Protein AF-A0A6N8I0T8-F1 (afdb_monomer)

Solvent-accessible surface area (backbone atoms only — not comparable to full-atom values): 4922 Å² total; per-residue (Å²): 130,89,76,90,67,81,82,82,62,57,66,79,74,42,77,87,62,57,65,72,58,50,52,53,52,56,50,49,52,53,51,50,47,39,57,66,48,66,32,59,43,65,43,77,47,70,39,88,86,79,68,48,73,45,79,41,75,28,77,72,56,56,68,68,58,56,49,53,56,52,49,51,67,66,68,77,58,134

Secondary structure (DSSP, 8-state):
----PPPP-HHHHSTT--HHHHHHHHHHHHHHHIIIIIITS-EEEE-TTT--EEEE--TTS-HHHHHHHHHHHHHS--

Radius of gyration: 19.69 Å; Cα contacts (8 Å, |Δi|>4): 48; chains: 1; bounding box: 38×28×59 Å

Sequence (78 aa):
MAKYQKKTNYREKYPGLIEEIIEVLEKSDRQMEYLQYDIKVERCRINSVSGAVTYLPSREDSYERLLEENRHSFYDHP

Foldseek 3Di:
DDDDDDDDDVCVVDPPDDVVVVVVVNVVVVVVCCVVPVQQDWDWDADPPPRDIDIHHGNPDDPVVVVVVVVVVVVPDD

Mean predicted aligned error: 10.77 Å

pLDDT: mean 78.36, std 13.26, range [42.28, 96.38]

Organism: NCBI:txid2576756

Structure (mmCIF, N/CA/C/O backbone):
data_AF-A0A6N8I0T8-F1
#
_entry.id   AF-A0A6N8I0T8-F1
#
loop_
_atom_site.group_PDB
_atom_site.id
_atom_site.type_symbol
_atom_site.label_atom_id
_atom_site.label_alt_id
_atom_site.label_comp_id
_atom_site.label_asym_id
_atom_site.label_entity_id
_atom_site.label_seq_id
_atom_site.pdbx_PDB_ins_code
_atom_site.Cartn_x
_atom_site.Cartn_y
_atom_site.Cartn_z
_atom_site.occupancy
_atom_site.B_iso_or_equiv
_atom_site.auth_seq_id
_atom_site.auth_comp_id
_atom_site.auth_asym_id
_atom_site.auth_atom_id
_atom_site.pdbx_PDB_model_num
ATOM 1 N N . MET A 1 1 ? 14.130 12.671 0.748 1.00 51.84 1 MET A N 1
ATOM 2 C CA . MET A 1 1 ? 14.093 11.205 0.952 1.00 51.84 1 MET A CA 1
ATOM 3 C C . MET A 1 1 ? 13.237 10.904 2.173 1.00 51.84 1 MET A C 1
ATOM 5 O O . MET A 1 1 ? 13.429 11.560 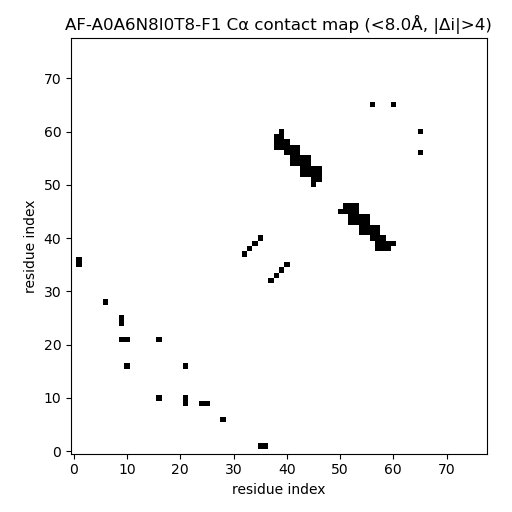3.193 1.00 51.84 1 MET A O 1
ATOM 9 N N . ALA A 1 2 ? 12.262 9.999 2.061 1.00 55.31 2 ALA A N 1
ATOM 10 C CA . ALA A 1 2 ? 11.408 9.616 3.187 1.00 55.31 2 ALA A CA 1
ATOM 11 C C . ALA A 1 2 ? 12.258 8.928 4.271 1.00 55.31 2 ALA A C 1
ATOM 13 O O . ALA A 1 2 ? 12.974 7.967 3.991 1.00 55.31 2 ALA A O 1
ATOM 14 N N . LYS A 1 3 ? 12.232 9.444 5.503 1.00 59.69 3 LYS A N 1
ATOM 15 C CA . LYS A 1 3 ? 13.039 8.926 6.621 1.00 59.69 3 LYS A CA 1
ATOM 16 C C . LYS A 1 3 ? 12.374 7.678 7.191 1.00 59.69 3 LYS A C 1
ATOM 18 O O . LYS A 1 3 ? 11.246 7.789 7.658 1.00 59.69 3 LYS A O 1
ATOM 23 N N . TYR A 1 4 ? 13.066 6.534 7.164 1.00 61.16 4 TYR A N 1
ATOM 24 C CA . TYR A 1 4 ? 12.549 5.290 7.744 1.00 61.16 4 TYR A CA 1
ATOM 25 C C . TYR A 1 4 ? 12.296 5.515 9.234 1.00 61.16 4 TYR A C 1
ATOM 27 O O . TYR A 1 4 ? 13.234 5.760 9.997 1.00 61.16 4 TYR A O 1
ATOM 35 N N . GLN A 1 5 ? 11.026 5.516 9.631 1.00 66.62 5 GLN A N 1
ATOM 36 C CA . GLN A 1 5 ? 10.641 5.661 11.028 1.00 66.62 5 GLN A CA 1
ATOM 37 C C . GLN A 1 5 ? 10.443 4.281 11.641 1.00 66.62 5 GLN A C 1
ATOM 39 O O . GLN A 1 5 ? 9.840 3.395 11.041 1.00 66.62 5 GLN A O 1
ATOM 44 N N . LYS A 1 6 ? 10.971 4.098 12.854 1.00 76.25 6 LYS A N 1
ATOM 45 C CA . LYS A 1 6 ? 10.772 2.880 13.640 1.00 76.25 6 LYS A CA 1
ATOM 46 C C . LYS A 1 6 ? 9.266 2.651 13.816 1.00 76.25 6 LYS A C 1
ATOM 48 O O . LYS A 1 6 ? 8.578 3.544 14.305 1.00 76.25 6 LYS A O 1
ATOM 53 N N . LYS A 1 7 ? 8.781 1.462 13.435 1.00 80.88 7 LYS A N 1
ATOM 54 C C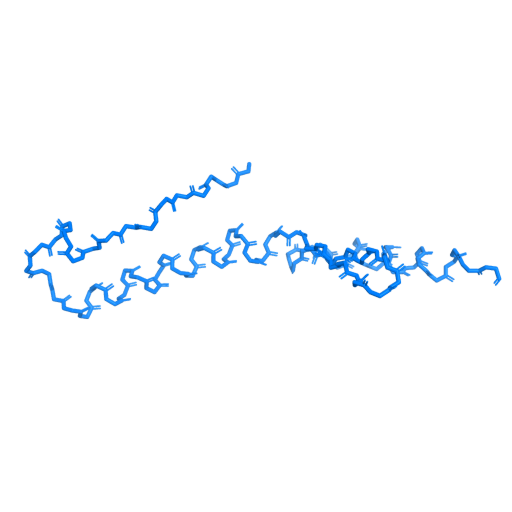A . LYS A 1 7 ? 7.366 1.078 13.543 1.00 80.88 7 LYS A CA 1
ATOM 55 C C . LYS A 1 7 ? 6.852 1.311 14.970 1.00 80.88 7 LYS A C 1
ATOM 57 O O . LYS A 1 7 ? 7.508 0.913 15.937 1.00 80.88 7 LYS A O 1
ATOM 62 N N . THR A 1 8 ? 5.700 1.968 15.093 1.00 88.12 8 THR A N 1
ATOM 63 C CA . THR A 1 8 ? 5.081 2.266 16.392 1.00 88.12 8 THR A CA 1
ATOM 64 C C . THR A 1 8 ? 4.430 1.004 16.955 1.00 88.12 8 THR A C 1
ATOM 66 O O . THR A 1 8 ? 3.674 0.338 16.255 1.00 88.12 8 THR A O 1
ATOM 69 N N . ASN A 1 9 ? 4.687 0.680 18.227 1.00 91.31 9 ASN A N 1
ATOM 70 C CA . ASN A 1 9 ? 3.937 -0.359 18.933 1.00 91.31 9 ASN A CA 1
ATOM 71 C C . ASN A 1 9 ? 2.663 0.252 19.538 1.00 91.31 9 ASN A C 1
ATOM 73 O O . ASN A 1 9 ? 2.704 0.901 20.586 1.00 91.31 9 ASN A O 1
ATOM 77 N N . TYR A 1 10 ? 1.529 0.079 18.859 1.00 92.88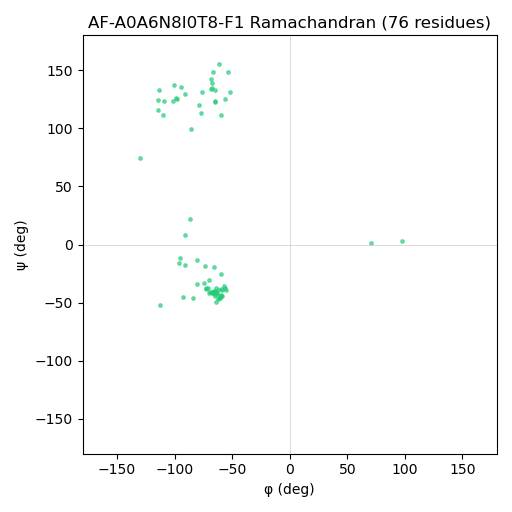 10 TYR A N 1
ATOM 78 C CA . TYR A 1 10 ? 0.256 0.673 19.278 1.00 92.88 10 TYR A CA 1
ATOM 79 C C . TYR A 1 10 ? -0.319 0.048 20.550 1.00 92.88 10 TYR A C 1
ATOM 81 O O . TYR A 1 10 ? -0.945 0.763 21.331 1.00 92.88 10 TYR A O 1
ATOM 89 N N . ARG A 1 11 ? -0.048 -1.240 20.795 1.00 92.81 11 ARG A N 1
ATOM 90 C CA . ARG A 1 11 ? -0.490 -1.952 22.006 1.00 92.81 11 ARG A CA 1
ATOM 91 C C . ARG A 1 11 ? 0.177 -1.400 23.263 1.00 92.81 11 ARG A C 1
ATOM 93 O O . ARG A 1 11 ? -0.485 -1.218 24.278 1.00 92.81 11 ARG A O 1
ATOM 100 N N . GLU A 1 12 ? 1.470 -1.090 23.186 1.00 93.31 12 GLU A N 1
ATOM 101 C CA . GLU A 1 12 ? 2.199 -0.457 24.294 1.00 93.31 12 GLU A CA 1
ATOM 102 C C . GLU A 1 12 ? 1.806 1.012 24.480 1.00 93.31 12 GLU A C 1
ATOM 104 O O . GLU A 1 12 ? 1.720 1.499 25.606 1.00 93.31 12 GLU A O 1
ATOM 109 N N . LYS A 1 13 ? 1.564 1.731 23.378 1.00 93.19 13 LYS A N 1
ATOM 110 C CA . LYS A 1 13 ? 1.263 3.167 23.411 1.00 93.19 13 LYS A CA 1
ATOM 111 C C . LYS A 1 13 ? -0.151 3.473 23.913 1.00 93.19 13 LYS A C 1
ATOM 113 O O . LYS A 1 13 ? -0.352 4.506 24.549 1.00 93.19 13 LYS A O 1
ATOM 118 N N . TYR A 1 14 ? -1.114 2.601 23.619 1.00 92.81 14 TYR A N 1
ATOM 119 C CA . TYR A 1 14 ? -2.524 2.778 23.967 1.00 92.81 14 TYR A CA 1
ATOM 120 C C . TYR A 1 14 ? -3.077 1.524 24.663 1.00 92.81 14 TYR A C 1
ATOM 122 O O . TYR A 1 14 ? -3.835 0.759 24.060 1.00 92.81 14 TYR A O 1
ATOM 130 N N . PRO A 1 15 ? -2.717 1.296 25.939 1.00 90.12 15 PRO A N 1
ATOM 131 C CA . PRO A 1 15 ? -3.253 0.174 26.697 1.00 90.12 15 PRO A CA 1
ATOM 132 C C . PRO A 1 15 ? -4.766 0.353 26.890 1.00 90.12 15 PRO A C 1
ATOM 134 O O . PRO A 1 15 ? -5.217 1.363 27.427 1.00 90.12 15 PRO A O 1
ATOM 137 N N . GLY A 1 16 ? -5.555 -0.622 26.434 1.00 90.94 16 GLY A N 1
ATOM 138 C CA . GLY A 1 16 ? -7.024 -0.585 26.482 1.00 90.94 16 GLY A CA 1
ATOM 139 C C . GLY A 1 16 ? -7.699 -0.137 25.183 1.00 90.94 16 GLY A C 1
ATOM 140 O O . GLY A 1 16 ? -8.925 -0.043 25.137 1.00 90.94 16 GLY A O 1
ATOM 141 N N . LEU A 1 17 ? -6.927 0.121 24.125 1.00 93.88 17 LEU A N 1
ATOM 142 C CA . LEU A 1 17 ? -7.485 0.309 22.792 1.00 93.88 17 LEU A CA 1
ATOM 143 C C . LEU A 1 17 ? -8.067 -1.013 22.266 1.00 93.88 17 LEU A C 1
ATOM 145 O O . LEU A 1 17 ? -7.512 -2.084 22.503 1.00 93.88 17 LEU A O 1
ATOM 149 N N . ILE A 1 18 ? -9.191 -0.930 21.557 1.00 96.00 18 ILE A N 1
ATOM 150 C CA . ILE A 1 18 ? -9.852 -2.096 20.964 1.00 96.00 18 ILE A CA 1
ATOM 151 C C . ILE A 1 18 ? -8.966 -2.655 19.847 1.00 96.00 1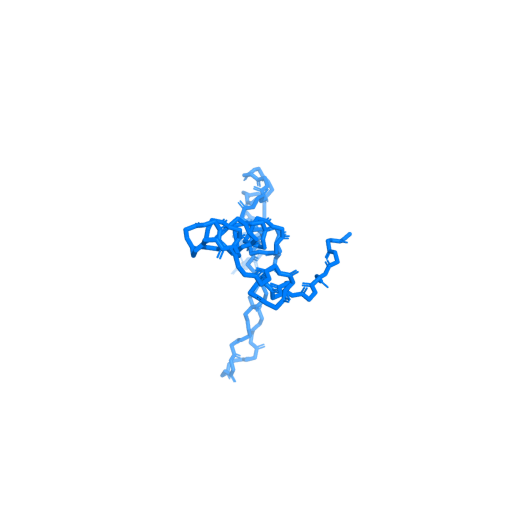8 ILE A C 1
ATOM 153 O O . ILE A 1 18 ? -8.415 -1.890 19.052 1.00 96.00 18 ILE A O 1
ATOM 157 N N . GLU A 1 19 ? -8.871 -3.982 19.766 1.00 94.12 19 GLU A N 1
ATOM 158 C CA . GLU A 1 19 ? -8.003 -4.676 18.808 1.00 94.12 19 GLU A CA 1
ATOM 159 C C . GLU A 1 19 ? -8.285 -4.266 17.353 1.00 94.12 19 GLU A C 1
ATOM 161 O O . GLU A 1 19 ? -7.355 -3.999 16.603 1.00 94.12 19 GLU A O 1
ATOM 166 N N . GLU A 1 20 ? -9.554 -4.077 16.978 1.00 95.69 20 GLU A N 1
ATOM 167 C CA . GLU A 1 20 ? -9.943 -3.627 15.631 1.00 95.69 20 GLU A CA 1
ATOM 168 C C . GLU A 1 20 ? -9.287 -2.294 15.233 1.00 95.69 20 GLU A C 1
ATOM 170 O O . GLU A 1 20 ? -8.879 -2.100 14.087 1.00 95.69 20 GLU A O 1
ATOM 175 N N . ILE A 1 21 ? -9.139 -1.363 16.180 1.00 94.75 21 ILE A N 1
ATOM 176 C CA . ILE A 1 21 ? -8.494 -0.070 15.918 1.00 94.75 21 ILE A CA 1
ATOM 177 C C . ILE A 1 21 ? -6.982 -0.265 15.765 1.00 94.75 21 ILE A C 1
ATOM 179 O O . ILE A 1 21 ? -6.366 0.361 14.901 1.00 94.75 21 ILE A O 1
ATOM 183 N N . ILE A 1 22 ? -6.383 -1.147 16.570 1.00 94.88 22 ILE A N 1
ATOM 184 C CA . ILE A 1 22 ? -4.958 -1.491 16.479 1.00 94.88 22 ILE A CA 1
ATOM 185 C C . ILE A 1 22 ? -4.650 -2.089 15.103 1.00 94.88 22 ILE A C 1
ATOM 187 O O . ILE A 1 22 ? -3.713 -1.640 14.440 1.00 94.88 22 ILE A O 1
ATOM 191 N N . GLU A 1 23 ? -5.476 -3.020 14.628 1.00 94.81 23 GLU A N 1
ATOM 192 C CA . GLU A 1 23 ? -5.328 -3.629 13.304 1.00 94.81 23 GLU A CA 1
ATOM 193 C C . GLU A 1 23 ? -5.410 -2.594 12.172 1.00 94.81 23 GLU A C 1
ATOM 195 O O . GLU A 1 23 ? -4.595 -2.611 11.244 1.00 94.81 23 GLU A O 1
ATOM 200 N N . VAL A 1 24 ? -6.362 -1.656 12.249 1.00 96.38 24 VAL A N 1
ATOM 201 C CA . VAL A 1 24 ? -6.500 -0.577 11.257 1.00 96.38 24 VAL A CA 1
ATOM 202 C C . VAL A 1 24 ? -5.267 0.329 11.244 1.00 96.38 24 VAL A C 1
ATOM 204 O O . VAL A 1 24 ? -4.788 0.689 10.162 1.00 96.38 24 VAL A O 1
ATOM 207 N N . LEU A 1 25 ? -4.730 0.678 12.415 1.00 93.75 25 LEU A N 1
ATOM 208 C CA . LEU A 1 25 ? -3.522 1.499 12.531 1.00 93.75 25 LEU A CA 1
ATOM 209 C C . LEU A 1 25 ? -2.307 0.787 11.929 1.00 93.75 25 LEU A C 1
ATOM 211 O O . LEU A 1 25 ? -1.626 1.351 11.072 1.00 93.75 25 LEU A O 1
ATOM 215 N N . GLU A 1 26 ? -2.077 -0.475 12.292 1.00 92.19 26 GLU A N 1
ATOM 216 C CA . GLU A 1 2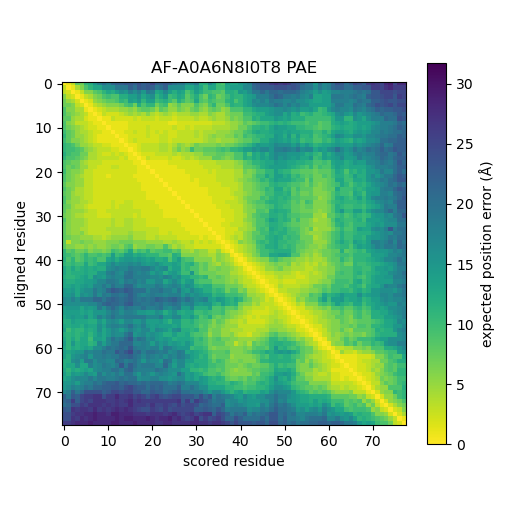6 ? -0.955 -1.255 11.760 1.00 92.19 26 GLU A CA 1
ATOM 217 C C . GLU A 1 26 ? -1.044 -1.459 10.243 1.00 92.19 26 GLU A C 1
ATOM 219 O O . GLU A 1 26 ? -0.030 -1.388 9.538 1.00 92.19 26 GLU A O 1
ATOM 224 N N . LYS A 1 27 ? -2.255 -1.688 9.723 1.00 93.38 27 LYS A N 1
ATOM 225 C CA . LYS A 1 27 ? -2.493 -1.825 8.283 1.00 93.38 27 LYS A CA 1
ATOM 226 C C . LYS A 1 27 ? -2.236 -0.515 7.541 1.00 93.38 27 LYS A C 1
ATOM 228 O O . LYS A 1 27 ? -1.636 -0.545 6.465 1.00 93.38 27 LYS A O 1
ATOM 233 N N . SER A 1 28 ? -2.655 0.613 8.110 1.00 91.19 28 SER A N 1
ATOM 234 C CA . SER A 1 28 ? -2.436 1.942 7.526 1.00 91.19 28 SER A CA 1
ATOM 235 C C . SER A 1 28 ? -0.946 2.281 7.468 1.00 91.19 28 SER A C 1
ATOM 237 O O . SER A 1 28 ? -0.450 2.685 6.415 1.00 91.19 28 SER A O 1
ATOM 239 N N . ASP A 1 29 ? -0.206 2.015 8.546 1.00 90.50 29 ASP A N 1
ATOM 240 C CA . ASP A 1 29 ? 1.252 2.176 8.580 1.00 90.50 29 ASP A CA 1
ATOM 241 C C . ASP A 1 29 ? 1.942 1.318 7.509 1.00 90.50 29 ASP A C 1
ATOM 243 O O . ASP A 1 29 ? 2.793 1.808 6.764 1.00 90.50 29 ASP A O 1
ATOM 247 N N . ARG A 1 30 ? 1.529 0.051 7.355 1.00 88.12 30 ARG A N 1
ATOM 248 C CA . ARG A 1 30 ? 2.086 -0.848 6.330 1.00 88.12 30 ARG A CA 1
ATOM 249 C C . ARG A 1 30 ? 1.808 -0.366 4.903 1.00 88.12 30 ARG A C 1
ATOM 251 O O . ARG A 1 30 ? 2.658 -0.540 4.025 1.00 88.12 30 ARG A O 1
ATOM 258 N N . GLN A 1 31 ? 0.632 0.210 4.655 1.00 89.44 31 GLN A N 1
ATOM 259 C CA . GLN A 1 31 ? 0.291 0.806 3.359 1.00 89.44 31 GLN A CA 1
ATOM 260 C C . GLN A 1 31 ? 1.137 2.048 3.077 1.00 89.44 31 GLN A C 1
ATOM 262 O O . GLN A 1 31 ? 1.642 2.206 1.965 1.00 89.44 31 GLN A O 1
ATOM 267 N N . MET A 1 32 ? 1.342 2.895 4.085 1.00 86.06 32 MET A N 1
ATOM 268 C CA . MET A 1 32 ? 2.208 4.066 3.967 1.00 86.06 32 MET A CA 1
ATOM 269 C C . MET A 1 32 ? 3.660 3.672 3.694 1.00 86.06 32 MET A C 1
ATOM 271 O O . MET A 1 32 ? 4.293 4.260 2.818 1.00 86.06 32 MET A O 1
ATOM 275 N N . GLU A 1 33 ? 4.170 2.642 4.367 1.00 83.81 33 GLU A N 1
ATOM 276 C CA . GLU A 1 33 ? 5.500 2.089 4.105 1.00 83.81 33 GLU A CA 1
ATOM 277 C C . GLU A 1 33 ? 5.618 1.563 2.665 1.00 83.81 33 GLU A C 1
ATOM 279 O O . GLU A 1 33 ? 6.572 1.885 1.957 1.00 83.81 33 GLU A O 1
ATOM 284 N N . TYR A 1 34 ? 4.610 0.824 2.191 1.00 81.81 34 TYR A N 1
ATOM 285 C CA . TYR A 1 34 ? 4.577 0.319 0.818 1.00 81.81 34 TYR A CA 1
ATOM 286 C C . TYR A 1 34 ? 4.619 1.456 -0.219 1.00 81.81 34 TYR A C 1
ATOM 288 O O . TYR A 1 34 ? 5.383 1.411 -1.183 1.00 81.81 34 TYR A O 1
ATOM 296 N N . LEU A 1 35 ? 3.838 2.516 -0.009 1.00 80.50 35 LEU A N 1
ATOM 297 C CA . LEU A 1 35 ? 3.812 3.658 -0.924 1.00 80.50 35 LEU A CA 1
ATOM 298 C C . LEU A 1 35 ? 5.115 4.465 -0.880 1.00 80.50 35 LEU A C 1
ATOM 300 O O . LEU A 1 35 ? 5.600 4.910 -1.918 1.00 80.50 35 LEU A O 1
ATOM 304 N N . GLN A 1 36 ? 5.693 4.676 0.303 1.00 78.50 36 GLN A N 1
ATOM 305 C CA . GLN A 1 36 ? 6.882 5.519 0.444 1.00 78.50 36 GLN A CA 1
ATOM 306 C C . GLN A 1 36 ? 8.184 4.809 0.072 1.00 78.50 36 GLN A C 1
ATOM 308 O O . GLN A 1 36 ? 9.085 5.462 -0.456 1.00 78.50 36 GLN A O 1
ATOM 313 N N . TYR A 1 37 ? 8.283 3.505 0.332 1.00 72.38 37 TYR A N 1
ATOM 314 C CA . TYR A 1 37 ? 9.508 2.732 0.132 1.00 72.38 37 TYR A CA 1
ATOM 315 C C . TYR A 1 37 ? 9.366 1.710 -0.982 1.00 72.38 37 TYR A C 1
ATOM 317 O O . TYR A 1 37 ? 10.183 1.683 -1.895 1.00 72.38 37 TYR A O 1
ATOM 325 N N . ASP A 1 38 ? 8.335 0.869 -0.942 1.00 70.69 38 ASP A N 1
ATOM 326 C CA . ASP A 1 38 ? 8.284 -0.262 -1.866 1.00 70.69 38 ASP A CA 1
ATOM 327 C C . ASP A 1 38 ? 8.022 0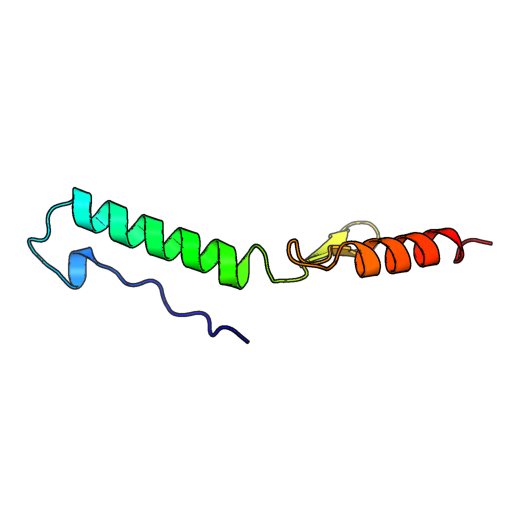.167 -3.313 1.00 70.69 38 ASP A C 1
ATOM 329 O O . ASP A 1 38 ? 8.583 -0.441 -4.228 1.00 70.69 38 ASP A O 1
ATOM 333 N N . ILE A 1 39 ? 7.181 1.183 -3.516 1.00 72.19 39 ILE A N 1
ATOM 334 C CA . ILE A 1 39 ? 6.798 1.663 -4.848 1.00 72.19 39 ILE A CA 1
ATOM 335 C C . ILE A 1 39 ? 7.814 2.648 -5.419 1.00 72.19 39 ILE A C 1
ATOM 337 O O . ILE A 1 39 ? 8.167 2.508 -6.585 1.00 72.19 39 ILE A O 1
ATOM 341 N N . LYS A 1 40 ? 8.260 3.627 -4.623 1.00 71.38 40 LYS A N 1
ATOM 342 C CA . LYS A 1 40 ? 9.058 4.772 -5.100 1.00 71.38 40 LYS A CA 1
ATOM 343 C C . LYS A 1 40 ? 10.543 4.471 -5.291 1.00 71.38 40 LYS A C 1
ATOM 345 O O . LYS A 1 40 ? 11.255 5.302 -5.853 1.00 71.38 40 LYS A O 1
ATOM 350 N N . VAL A 1 41 ? 11.029 3.346 -4.771 1.00 71.62 41 VAL A N 1
ATOM 351 C CA . VAL A 1 41 ? 12.463 3.051 -4.714 1.00 71.62 41 VAL A CA 1
ATOM 352 C C . VAL A 1 41 ? 12.863 2.131 -5.860 1.00 71.62 41 VAL A C 1
ATOM 354 O O . VAL A 1 41 ? 12.306 1.048 -6.037 1.00 71.62 41 VAL A O 1
ATOM 357 N N . GLU A 1 42 ? 13.865 2.575 -6.611 1.00 75.94 42 GLU A N 1
ATOM 358 C CA . GLU A 1 42 ? 14.596 1.757 -7.572 1.00 75.94 42 GLU A CA 1
ATOM 359 C C . GLU A 1 42 ? 15.356 0.644 -6.840 1.00 75.94 42 GLU A C 1
ATOM 361 O O . GLU A 1 42 ? 16.014 0.876 -5.822 1.00 75.94 42 GLU A O 1
ATOM 366 N N . ARG A 1 43 ? 15.248 -0.589 -7.335 1.00 77.19 43 ARG A N 1
ATOM 367 C CA . ARG A 1 43 ? 15.821 -1.775 -6.686 1.00 77.19 43 ARG A CA 1
ATOM 368 C C . ARG A 1 43 ? 16.929 -2.337 -7.556 1.00 77.19 43 ARG A C 1
ATOM 370 O O . ARG A 1 43 ? 16.702 -2.573 -8.731 1.00 77.19 43 ARG A O 1
ATOM 377 N N . CYS A 1 44 ? 18.090 -2.649 -6.992 1.00 79.38 44 CYS A N 1
ATOM 378 C CA . CYS A 1 44 ? 19.113 -3.405 -7.710 1.00 79.38 44 CYS A CA 1
ATOM 379 C C . CYS A 1 44 ? 19.094 -4.879 -7.287 1.00 79.38 44 CYS A C 1
ATOM 381 O O . CYS A 1 44 ? 18.953 -5.218 -6.110 1.00 79.38 44 CYS A O 1
ATOM 383 N N . ARG A 1 45 ? 19.221 -5.776 -8.263 1.00 81.19 45 ARG A N 1
ATOM 384 C CA . ARG A 1 45 ? 19.391 -7.212 -8.050 1.00 81.19 45 ARG A CA 1
ATOM 385 C C . ARG A 1 45 ? 20.771 -7.612 -8.540 1.00 81.19 45 ARG A C 1
ATOM 387 O O . ARG A 1 45 ? 21.100 -7.398 -9.699 1.00 81.19 45 ARG A O 1
ATOM 394 N N . ILE A 1 46 ? 21.554 -8.232 -7.666 1.00 83.31 46 ILE A N 1
ATOM 395 C CA . ILE A 1 46 ? 22.872 -8.765 -8.012 1.00 83.31 46 ILE A CA 1
ATOM 396 C C . ILE A 1 46 ? 22.716 -10.257 -8.298 1.00 83.31 46 ILE A C 1
ATOM 398 O O . ILE A 1 46 ? 22.189 -11.006 -7.471 1.00 83.31 46 ILE A O 1
ATOM 402 N N . ASN A 1 47 ? 23.153 -10.694 -9.475 1.00 83.25 47 ASN A N 1
ATOM 403 C CA . ASN A 1 47 ? 23.286 -12.108 -9.783 1.00 83.25 47 ASN A CA 1
ATOM 404 C C . ASN A 1 47 ? 24.549 -12.633 -9.095 1.00 83.25 47 ASN A C 1
ATOM 406 O O . ASN A 1 47 ? 25.662 -12.250 -9.444 1.00 83.25 47 ASN A O 1
ATOM 410 N N . SER A 1 48 ? 24.377 -13.515 -8.114 1.00 79.06 48 SER A N 1
ATOM 411 C CA . SER A 1 48 ? 25.481 -14.062 -7.323 1.00 79.06 48 SER A CA 1
ATOM 412 C C . SER A 1 48 ? 26.447 -14.945 -8.120 1.00 79.06 48 SER A C 1
ATOM 414 O O . SER A 1 48 ? 27.565 -15.158 -7.665 1.00 79.06 48 SER A O 1
ATOM 416 N N . VAL A 1 49 ? 26.041 -15.455 -9.288 1.00 84.56 49 VAL A N 1
ATOM 417 C CA . VAL A 1 49 ? 26.856 -16.352 -10.123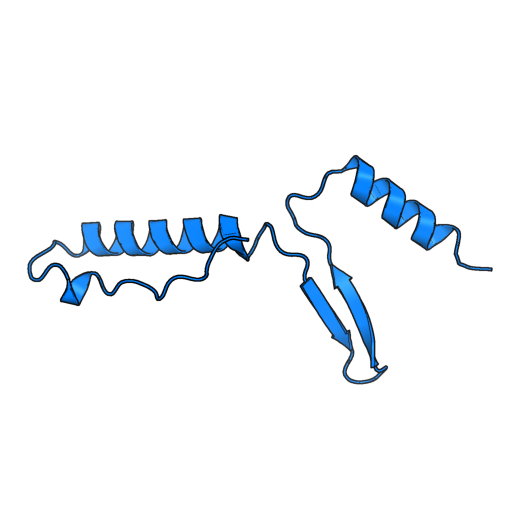 1.00 84.56 49 VAL A CA 1
ATOM 418 C C . VAL A 1 49 ? 27.660 -15.575 -11.164 1.00 84.56 49 VAL A C 1
ATOM 420 O O . VAL A 1 49 ? 28.841 -15.846 -11.346 1.00 84.56 49 VAL A O 1
ATOM 423 N N . SER A 1 50 ? 27.042 -14.609 -11.849 1.00 84.69 50 SER A N 1
ATOM 424 C CA . SER A 1 50 ? 27.712 -13.820 -12.896 1.00 84.69 50 SER A CA 1
ATOM 425 C C . SER A 1 50 ? 28.276 -12.485 -12.407 1.00 84.69 50 SER A C 1
ATOM 427 O O . SER A 1 50 ? 28.985 -11.817 -13.154 1.00 84.69 50 SER A O 1
ATOM 429 N N . GLY A 1 51 ? 27.926 -12.055 -11.191 1.00 82.62 51 GLY A N 1
ATOM 430 C CA . GLY A 1 51 ? 28.250 -10.724 -10.668 1.00 82.62 51 GLY A CA 1
ATOM 431 C C . GLY A 1 51 ? 27.479 -9.583 -11.342 1.00 82.62 51 GLY A C 1
ATOM 432 O O . GLY A 1 51 ? 27.685 -8.423 -10.995 1.00 82.62 51 GLY A O 1
ATOM 433 N N . ALA A 1 52 ? 26.588 -9.886 -12.293 1.00 83.88 52 ALA A N 1
ATOM 434 C CA . ALA A 1 52 ? 25.836 -8.875 -13.025 1.00 83.88 52 ALA A CA 1
ATOM 435 C C . ALA A 1 52 ? 24.828 -8.165 -12.109 1.00 83.88 52 ALA A C 1
ATOM 437 O O . ALA A 1 52 ? 24.084 -8.813 -11.368 1.00 83.88 52 ALA A O 1
ATOM 438 N N . VAL A 1 53 ? 24.783 -6.835 -12.193 1.00 84.75 53 VAL A N 1
ATOM 439 C CA . VAL A 1 53 ? 23.828 -5.994 -11.463 1.00 84.75 53 VAL A CA 1
ATOM 440 C C . VAL A 1 53 ? 22.709 -5.588 -12.415 1.00 84.75 53 VAL A C 1
ATOM 442 O O . VAL A 1 53 ? 22.964 -5.006 -13.464 1.00 84.75 53 VAL A O 1
ATOM 445 N N . THR A 1 54 ? 21.466 -5.892 -12.054 1.00 82.00 54 THR A N 1
ATOM 446 C CA . THR A 1 54 ? 20.269 -5.463 -12.784 1.00 82.00 54 THR A CA 1
ATOM 447 C C . THR A 1 54 ? 19.537 -4.416 -11.964 1.00 82.00 54 THR A C 1
ATOM 449 O O . THR A 1 54 ? 19.168 -4.681 -10.819 1.00 82.00 54 THR A O 1
ATOM 452 N N . TYR A 1 55 ? 19.311 -3.245 -12.546 1.00 78.38 55 TYR A N 1
ATOM 453 C CA . TYR A 1 55 ? 18.526 -2.176 -11.940 1.00 78.38 55 TYR A CA 1
ATOM 454 C C . TYR A 1 55 ? 17.063 -2.333 -12.356 1.00 78.38 55 TYR A C 1
ATOM 456 O O . TYR A 1 55 ? 16.755 -2.554 -13.525 1.00 78.38 55 TYR A O 1
ATOM 464 N N . LEU A 1 56 ? 16.167 -2.315 -11.375 1.00 76.12 56 LEU A N 1
ATOM 465 C CA . LEU A 1 56 ? 14.729 -2.380 -11.559 1.00 76.12 56 LEU A CA 1
ATOM 466 C C . LEU A 1 56 ? 14.160 -1.004 -11.201 1.00 76.12 56 LEU A C 1
ATOM 468 O O . LEU A 1 56 ? 14.195 -0.638 -10.017 1.00 76.12 56 LEU A O 1
ATOM 472 N N . PRO A 1 57 ? 13.638 -0.258 -12.188 1.00 74.31 57 PRO A N 1
ATOM 473 C CA . PRO A 1 57 ? 13.117 1.075 -11.953 1.00 74.31 57 PRO A CA 1
ATOM 474 C C . PRO A 1 57 ? 11.942 1.041 -10.973 1.00 74.31 57 PRO A C 1
ATOM 476 O O . PRO A 1 57 ? 11.257 0.029 -10.784 1.00 74.31 57 PRO A O 1
ATOM 479 N N . SER A 1 58 ? 11.736 2.180 -10.319 1.00 75.19 58 SER A N 1
ATOM 480 C CA . SER A 1 58 ? 10.599 2.420 -9.433 1.00 75.19 58 SER A CA 1
ATOM 481 C C . SER A 1 58 ? 9.270 2.136 -10.144 1.00 75.19 58 SER A C 1
ATOM 483 O O . SER A 1 58 ? 9.121 2.360 -11.343 1.00 75.19 58 SER A O 1
ATOM 485 N N . ARG A 1 59 ? 8.259 1.682 -9.398 1.00 72.44 59 ARG A N 1
ATOM 486 C CA . ARG A 1 59 ? 6.914 1.430 -9.950 1.00 72.44 59 ARG A CA 1
ATOM 487 C C . ARG A 1 59 ? 6.133 2.706 -10.250 1.00 72.44 59 ARG A C 1
ATOM 489 O O . ARG A 1 59 ? 5.150 2.653 -10.978 1.00 72.44 59 ARG A O 1
ATOM 496 N N . GLU A 1 60 ? 6.547 3.821 -9.664 1.00 71.56 60 GLU A N 1
ATOM 497 C CA . GLU A 1 60 ? 5.988 5.152 -9.919 1.00 71.56 60 GLU A CA 1
ATOM 498 C C . GLU A 1 60 ? 6.724 5.892 -11.043 1.00 71.56 60 GLU A C 1
ATOM 500 O O . GLU A 1 60 ? 6.501 7.085 -11.246 1.00 71.56 60 GLU A O 1
ATOM 505 N N . ASP A 1 61 ? 7.627 5.210 -11.748 1.00 71.31 61 ASP A N 1
ATOM 506 C CA . ASP A 1 61 ? 8.368 5.834 -12.828 1.00 71.31 61 ASP A CA 1
ATOM 507 C C . ASP A 1 61 ? 7.466 6.213 -14.012 1.00 71.31 61 ASP A C 1
ATOM 509 O O . ASP A 1 61 ? 6.450 5.561 -14.280 1.00 71.31 61 ASP A O 1
ATOM 513 N N . SER A 1 62 ? 7.820 7.287 -14.720 1.00 73.56 62 SER A N 1
ATOM 514 C CA . SER A 1 62 ? 7.039 7.724 -15.868 1.00 73.56 62 SER A CA 1
ATOM 515 C C . SER A 1 62 ? 7.159 6.700 -16.992 1.00 73.56 62 SER A C 1
ATOM 517 O O . SER A 1 62 ? 8.240 6.218 -17.331 1.00 73.56 62 SER A O 1
ATOM 519 N N . TYR A 1 63 ? 6.019 6.376 -17.600 1.00 71.56 63 TYR A N 1
ATOM 520 C CA . TYR A 1 63 ? 5.969 5.424 -18.705 1.00 71.56 63 TYR A CA 1
ATOM 521 C C . TYR A 1 63 ? 6.883 5.842 -19.870 1.00 71.56 63 TYR A C 1
ATOM 523 O O . TYR A 1 63 ? 7.528 5.003 -20.488 1.00 71.56 63 TYR A O 1
ATOM 531 N N . GLU A 1 64 ? 6.984 7.147 -20.124 1.00 73.94 64 GLU A N 1
ATOM 532 C CA . GLU A 1 64 ? 7.819 7.723 -21.179 1.00 73.94 64 GLU A CA 1
ATOM 533 C C . GLU A 1 64 ? 9.321 7.501 -20.916 1.00 73.94 64 GLU A C 1
ATOM 535 O O . GLU A 1 64 ? 10.033 7.050 -21.812 1.00 73.94 64 GLU A O 1
ATOM 540 N N . ARG A 1 65 ? 9.783 7.672 -19.666 1.00 77.06 65 ARG A N 1
ATOM 541 C CA . ARG A 1 65 ? 11.176 7.396 -19.274 1.00 77.06 65 ARG A CA 1
ATOM 542 C C . ARG A 1 65 ? 11.509 5.905 -19.347 1.00 77.06 65 ARG A C 1
ATOM 544 O O . ARG A 1 65 ? 12.566 5.541 -19.855 1.00 77.06 65 ARG A O 1
ATOM 551 N N . LEU A 1 66 ? 10.586 5.042 -18.910 1.00 78.50 66 LEU A N 1
ATOM 552 C CA . LEU A 1 66 ? 10.738 3.586 -19.023 1.00 78.50 66 LEU A CA 1
ATOM 553 C C . LEU A 1 66 ? 10.895 3.137 -20.484 1.00 78.50 66 LEU A C 1
ATOM 555 O O . LEU A 1 66 ? 11.669 2.224 -20.773 1.00 78.50 66 LEU A O 1
ATOM 559 N N . LEU A 1 67 ? 10.169 3.770 -21.412 1.00 77.44 67 LEU A N 1
ATOM 560 C CA . LEU A 1 67 ? 10.293 3.489 -22.841 1.00 77.44 67 LEU A CA 1
ATOM 561 C C . LEU A 1 67 ? 11.629 3.973 -23.414 1.00 77.44 67 LEU A C 1
ATOM 563 O O . LEU A 1 67 ? 12.226 3.246 -24.203 1.00 7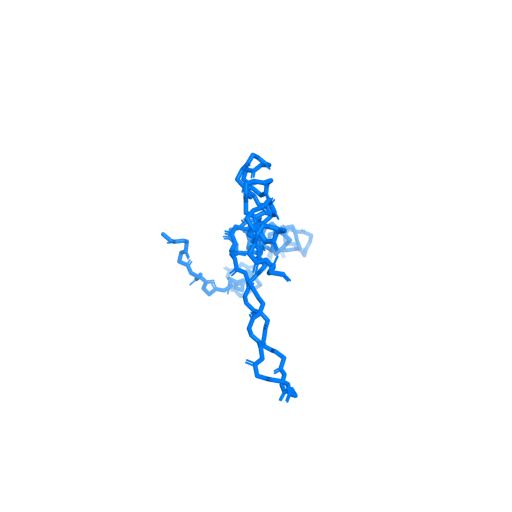7.44 67 LEU A O 1
ATOM 567 N N . GLU A 1 68 ? 12.114 5.158 -23.042 1.00 75.50 68 GLU A N 1
ATOM 568 C CA . GLU A 1 68 ? 13.428 5.657 -23.484 1.00 75.50 68 GLU A CA 1
ATOM 569 C C . GLU A 1 68 ? 14.576 4.747 -23.025 1.00 75.50 68 GLU A C 1
ATOM 571 O O . GLU A 1 68 ? 15.422 4.360 -23.835 1.00 75.50 68 GLU A O 1
ATOM 576 N N . GLU A 1 69 ? 14.563 4.327 -21.761 1.00 69.31 69 GLU A N 1
ATOM 577 C CA . GLU A 1 69 ? 15.580 3.438 -21.187 1.00 69.31 69 GLU A CA 1
ATOM 578 C C . GLU A 1 69 ? 15.547 2.039 -21.827 1.00 69.31 69 GLU A C 1
ATOM 580 O O . GLU A 1 69 ? 16.581 1.457 -22.177 1.00 69.31 69 GLU A O 1
ATOM 585 N N . ASN A 1 70 ? 14.342 1.519 -22.080 1.00 67.88 70 ASN A N 1
ATOM 586 C CA . ASN A 1 70 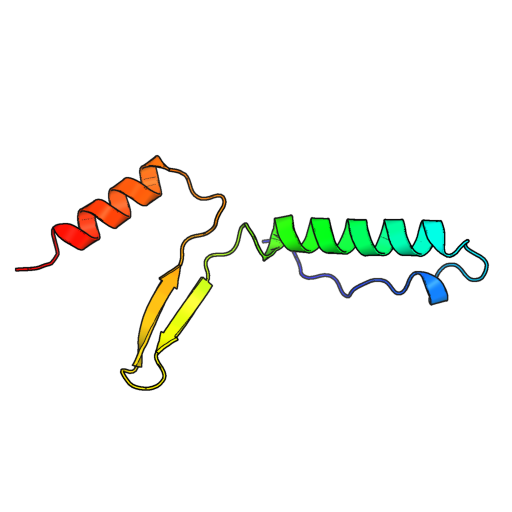? 14.167 0.267 -22.805 1.00 67.88 70 ASN A CA 1
ATOM 587 C C . ASN A 1 70 ? 14.667 0.376 -24.254 1.00 67.88 70 ASN A C 1
ATOM 589 O O . ASN A 1 70 ? 15.350 -0.526 -24.731 1.00 67.88 70 ASN A O 1
ATOM 593 N N . ARG A 1 71 ? 14.403 1.495 -24.939 1.00 63.59 71 ARG A N 1
ATOM 594 C CA . ARG A 1 71 ? 14.898 1.741 -26.300 1.00 63.59 71 ARG A CA 1
ATOM 595 C C . ARG A 1 71 ? 16.423 1.776 -26.339 1.00 63.59 71 ARG A C 1
ATOM 597 O O . ARG A 1 71 ? 16.989 1.102 -27.191 1.00 63.59 71 ARG A O 1
ATOM 604 N N . HIS A 1 72 ? 17.088 2.485 -25.426 1.00 56.97 72 HIS A N 1
ATOM 605 C CA . HIS A 1 72 ? 18.557 2.484 -25.350 1.00 56.97 72 HIS A CA 1
ATOM 606 C C . HIS A 1 72 ? 19.131 1.079 -25.124 1.00 56.97 72 HIS A C 1
ATOM 608 O O . HIS A 1 72 ? 20.062 0.687 -25.822 1.00 56.97 72 HIS A O 1
ATOM 614 N N . SER A 1 73 ? 18.476 0.266 -24.291 1.00 56.09 73 SER A N 1
ATOM 615 C CA . SER A 1 73 ? 18.867 -1.134 -24.062 1.00 56.09 73 SER A CA 1
ATOM 616 C C . SER A 1 73 ? 18.843 -2.007 -25.332 1.00 56.09 73 SER A C 1
ATOM 618 O O . SER A 1 73 ? 19.567 -2.996 -25.401 1.00 56.09 73 SER A O 1
ATOM 620 N N . PHE A 1 74 ? 18.033 -1.659 -26.342 1.00 51.16 74 PHE A N 1
ATOM 621 C CA . PHE A 1 74 ? 17.974 -2.365 -27.631 1.00 51.16 74 PHE A CA 1
ATOM 622 C C . PHE A 1 74 ? 18.925 -1.805 -28.701 1.00 51.16 74 PHE A C 1
ATOM 624 O O . PHE A 1 74 ? 19.186 -2.499 -29.682 1.00 51.16 74 PHE A O 1
ATOM 631 N N . TYR A 1 75 ? 19.436 -0.579 -28.542 1.00 52.03 75 TYR A N 1
ATOM 632 C CA . TYR A 1 75 ? 20.390 0.035 -29.479 1.00 52.03 75 TYR A CA 1
ATOM 633 C C . TYR A 1 75 ? 21.857 -0.129 -29.048 1.00 52.03 75 TYR A C 1
ATOM 635 O O . TYR A 1 75 ? 22.743 0.002 -29.889 1.00 52.03 75 TYR A O 1
ATOM 643 N N . ASP A 1 76 ? 22.115 -0.479 -27.784 1.00 50.59 76 ASP A N 1
ATOM 644 C CA . ASP A 1 76 ? 23.457 -0.739 -27.237 1.00 50.59 76 ASP A CA 1
ATOM 645 C C . ASP A 1 76 ? 23.935 -2.199 -27.427 1.00 50.59 76 ASP A C 1
ATOM 647 O O . ASP A 1 76 ? 24.816 -2.686 -26.711 1.00 50.59 76 ASP A O 1
ATOM 651 N N . HIS A 1 77 ? 23.372 -2.935 -28.390 1.00 42.28 77 HIS A N 1
ATOM 652 C CA . HIS A 1 77 ? 23.891 -4.237 -28.821 1.00 42.28 77 HIS A CA 1
ATOM 653 C C . HIS A 1 77 ? 24.401 -4.160 -30.271 1.00 42.28 77 HIS A C 1
ATOM 655 O O . HIS A 1 77 ? 23.589 -3.899 -31.161 1.00 42.28 77 HIS A O 1
ATOM 661 N N . PRO A 1 78 ? 25.719 -4.348 -30.514 1.00 48.09 78 PRO A N 1
ATOM 662 C CA . PRO A 1 78 ? 26.262 -4.527 -31.861 1.00 48.09 78 PRO A CA 1
ATOM 663 C C . PRO A 1 78 ? 25.827 -5.853 -32.498 1.00 48.09 78 PRO A C 1
ATOM 665 O O . PRO A 1 78 ? 25.600 -6.836 -31.753 1.00 48.09 78 PRO A O 1
#